Protein AF-A0A971JA91-F1 (afdb_monomer_lite)

Secondary structure (DSSP, 8-state):
-HHHHHHHHHHHHHS------------PPPPTT--HHHHHHHTTTS-SSPEEEEEEEEEEETTEEEEEEEEEEEEGGGTEEEEEEEETTEEEEEEEE-PPP-

Sequence (102 aa):
MKILAVAVLAAFLLGGCFSADVNHPAMGPAPSGLAAHELKDNFSGVSSGTLRFRQVARFTFRGRTVAMVGMMELQPTRGKARLVAVNELGIKLFDLEVSEDQ

pLDDT: mean 71.64, std 13.21, range [37.66, 90.94]

Radius of gyration: 22.45 Å; chains: 1; bounding box: 32×74×44 Å

Structure (mmCIF, N/CA/C/O backbone):
data_AF-A0A971JA91-F1
#
_entry.id   AF-A0A971JA91-F1
#
loop_
_atom_site.group_PDB
_atom_site.id
_atom_site.type_symbol
_atom_site.label_atom_id
_atom_site.label_alt_id
_atom_site.label_comp_id
_atom_site.label_asym_id
_atom_site.label_entity_id
_atom_site.label_seq_id
_atom_site.pdbx_PDB_ins_code
_atom_site.Cartn_x
_atom_site.Cartn_y
_atom_site.Cartn_z
_atom_site.occupancy
_atom_site.B_iso_or_equiv
_atom_site.auth_seq_id
_atom_site.auth_comp_id
_atom_site.auth_asym_id
_atom_site.auth_atom_id
_atom_site.pdbx_PDB_model_num
ATOM 1 N N . MET A 1 1 ? -1.148 -55.231 -25.375 1.00 57.91 1 MET A N 1
ATOM 2 C CA . MET A 1 1 ? -1.171 -53.774 -25.669 1.00 57.91 1 MET A CA 1
ATOM 3 C C . MET A 1 1 ? -1.898 -52.920 -24.623 1.00 57.91 1 MET A C 1
ATOM 5 O O . MET A 1 1 ? -1.423 -51.828 -24.363 1.00 57.91 1 MET A O 1
ATOM 9 N N . LYS A 1 2 ? -2.986 -53.379 -23.976 1.00 61.47 2 LYS A N 1
ATOM 10 C CA . LYS A 1 2 ? -3.737 -52.572 -22.982 1.00 61.47 2 LYS A CA 1
ATOM 11 C C . LYS A 1 2 ? -2.943 -52.188 -21.718 1.00 61.47 2 LYS A C 1
ATOM 13 O O . LYS A 1 2 ? -3.107 -51.089 -21.213 1.00 61.47 2 LYS A O 1
ATOM 18 N N . ILE A 1 3 ? -2.049 -53.060 -21.245 1.00 70.69 3 ILE A N 1
ATOM 19 C CA . ILE A 1 3 ? -1.268 -52.842 -20.011 1.00 70.69 3 ILE A CA 1
ATOM 20 C C . ILE A 1 3 ? -0.230 -51.719 -20.183 1.00 70.69 3 ILE A C 1
ATOM 22 O O . ILE A 1 3 ? -0.016 -50.928 -19.271 1.00 70.69 3 ILE A O 1
ATOM 26 N N . LEU A 1 4 ? 0.350 -51.591 -21.382 1.00 73.69 4 LEU A N 1
ATOM 27 C CA . LEU A 1 4 ? 1.320 -50.538 -21.691 1.00 73.69 4 LEU A CA 1
ATOM 28 C C . LEU A 1 4 ? 0.666 -49.147 -21.652 1.00 73.69 4 LEU A C 1
ATOM 30 O O . LEU A 1 4 ? 1.238 -48.211 -21.108 1.00 73.69 4 LEU A O 1
ATOM 34 N N . ALA A 1 5 ? -0.563 -49.029 -22.165 1.00 74.12 5 ALA A N 1
ATOM 35 C CA . ALA A 1 5 ? -1.312 -47.773 -22.158 1.00 74.12 5 ALA A CA 1
ATOM 36 C C . ALA A 1 5 ? -1.667 -47.311 -20.734 1.00 74.12 5 ALA A C 1
ATOM 38 O O . ALA A 1 5 ? -1.587 -46.123 -20.433 1.00 74.12 5 ALA A O 1
ATOM 39 N N . VAL A 1 6 ? -2.000 -48.249 -19.841 1.00 77.31 6 VAL A N 1
ATOM 40 C CA . VAL A 1 6 ? -2.299 -47.946 -18.432 1.00 77.31 6 VAL A CA 1
ATOM 41 C C . VAL A 1 6 ? -1.041 -47.505 -17.683 1.00 77.31 6 VAL A C 1
ATOM 43 O O . VAL A 1 6 ? -1.100 -46.553 -16.910 1.00 77.31 6 VAL A O 1
ATOM 46 N N . ALA A 1 7 ? 0.105 -48.139 -17.948 1.00 77.25 7 ALA A N 1
ATOM 47 C CA . ALA A 1 7 ? 1.374 -47.761 -17.327 1.00 77.25 7 ALA A CA 1
ATOM 48 C C . ALA A 1 7 ? 1.832 -46.353 -17.746 1.00 77.25 7 ALA A C 1
ATOM 50 O O . ALA A 1 7 ? 2.265 -45.569 -16.905 1.00 77.25 7 ALA A O 1
ATOM 51 N N . VAL A 1 8 ? 1.675 -46.005 -19.028 1.00 78.94 8 VAL A N 1
ATOM 52 C CA . VAL A 1 8 ? 2.006 -44.666 -19.544 1.00 78.94 8 VAL A CA 1
ATOM 53 C C . VAL A 1 8 ? 1.081 -43.599 -18.952 1.00 78.94 8 VAL A C 1
ATOM 55 O O . VAL A 1 8 ? 1.553 -42.538 -18.548 1.00 78.94 8 VAL A O 1
ATOM 58 N N . LEU A 1 9 ? -0.219 -43.887 -18.829 1.00 76.88 9 LEU A N 1
ATOM 59 C CA . LEU A 1 9 ? -1.182 -42.960 -18.229 1.00 76.88 9 LEU A CA 1
ATOM 60 C C . LEU A 1 9 ? -0.926 -42.748 -16.726 1.00 76.88 9 LEU A C 1
ATOM 62 O O . LEU A 1 9 ? -0.989 -41.618 -16.244 1.00 76.88 9 LEU A O 1
ATOM 66 N N . ALA A 1 10 ? -0.590 -43.814 -15.994 1.00 75.50 10 ALA A N 1
ATOM 67 C CA . ALA A 1 10 ? -0.247 -43.732 -14.575 1.00 75.50 10 ALA A CA 1
ATOM 68 C C . ALA A 1 10 ? 1.045 -42.930 -14.337 1.00 75.50 10 ALA A C 1
ATOM 70 O O . ALA A 1 10 ? 1.101 -42.122 -13.412 1.00 75.50 10 ALA A O 1
ATOM 71 N N . ALA A 1 11 ? 2.053 -43.089 -15.200 1.00 74.75 11 ALA A N 1
ATOM 72 C CA . ALA A 1 11 ? 3.281 -42.298 -15.134 1.00 74.75 11 ALA A CA 1
ATOM 73 C C . ALA A 1 11 ? 3.024 -40.800 -15.386 1.00 74.75 11 ALA A C 1
ATOM 75 O O . ALA A 1 11 ? 3.625 -39.955 -14.725 1.00 74.75 11 ALA A O 1
ATOM 76 N N . PHE A 1 12 ? 2.089 -40.464 -16.281 1.00 72.56 12 PHE A N 1
ATOM 77 C CA . PHE A 1 12 ? 1.717 -39.073 -16.562 1.00 72.56 12 PHE A CA 1
ATOM 78 C C . PHE A 1 12 ? 0.964 -38.410 -15.400 1.00 72.56 12 PHE A C 1
ATOM 80 O O . PHE A 1 12 ? 1.189 -37.238 -15.107 1.00 72.56 12 PHE A O 1
ATOM 87 N N . LEU A 1 13 ? 0.106 -39.161 -14.703 1.00 74.75 13 LEU A N 1
ATOM 88 C CA . LEU A 1 13 ? -0.647 -38.660 -13.547 1.00 74.75 13 LEU A CA 1
ATOM 89 C C . LEU A 1 13 ? 0.238 -38.444 -12.308 1.00 74.75 13 LEU A C 1
ATOM 91 O O . LEU A 1 13 ? -0.046 -37.560 -11.505 1.00 74.75 13 LEU A O 1
ATOM 95 N N . LEU A 1 14 ? 1.321 -39.212 -12.162 1.00 71.75 14 LEU A N 1
ATOM 96 C CA . LEU A 1 14 ? 2.244 -39.103 -11.025 1.00 71.75 14 LEU A CA 1
ATOM 97 C C . LEU A 1 14 ? 3.362 -38.063 -11.237 1.00 71.75 14 LEU A C 1
ATOM 99 O O . LEU A 1 14 ? 3.965 -37.618 -10.264 1.00 71.75 14 LEU A O 1
ATOM 103 N N . GLY A 1 15 ? 3.622 -37.637 -12.478 1.00 64.38 15 GLY A N 1
ATOM 104 C CA . GLY A 1 15 ? 4.645 -36.633 -12.811 1.00 64.38 15 GLY A CA 1
ATOM 105 C C . GLY A 1 15 ? 4.199 -35.167 -12.696 1.00 64.38 15 GLY A C 1
ATOM 106 O O . GLY A 1 15 ? 5.005 -34.269 -12.919 1.00 64.38 15 GLY A O 1
ATOM 107 N N . GLY A 1 16 ? 2.930 -34.903 -12.362 1.00 59.28 16 GLY A N 1
ATOM 108 C CA . GLY A 1 16 ? 2.343 -33.555 -12.367 1.00 59.28 16 GLY A CA 1
ATOM 109 C C . GLY A 1 16 ? 2.686 -32.661 -11.169 1.00 59.28 16 GLY A C 1
ATOM 110 O O . GLY A 1 16 ? 2.324 -31.487 -11.174 1.00 59.28 16 GLY A O 1
ATOM 111 N N . CYS A 1 17 ? 3.389 -33.165 -10.151 1.00 64.62 17 CYS A N 1
ATOM 112 C CA . CYS A 1 17 ? 3.830 -32.362 -9.003 1.00 64.62 17 CYS A CA 1
ATOM 113 C C . CYS A 1 17 ? 5.140 -31.619 -9.316 1.00 64.62 17 CYS A C 1
ATOM 115 O O . CYS A 1 17 ? 6.142 -31.757 -8.617 1.00 64.62 17 CYS A O 1
ATOM 117 N N 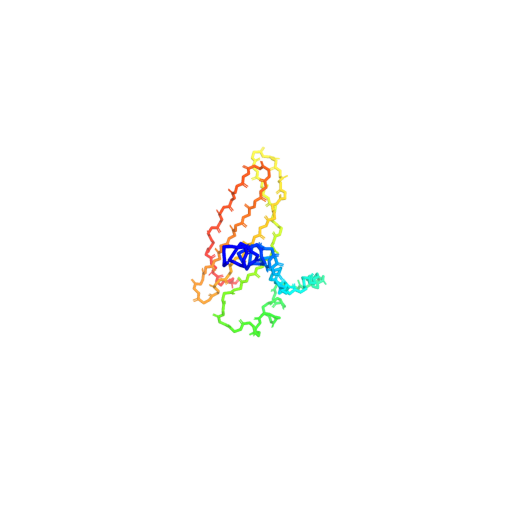. PHE A 1 18 ? 5.155 -30.831 -10.392 1.00 61.81 18 PHE A N 1
ATOM 118 C CA . PHE A 1 18 ? 6.205 -29.837 -10.571 1.00 61.81 18 PHE A CA 1
ATOM 119 C C . PHE A 1 18 ? 5.825 -28.640 -9.701 1.00 61.81 18 PHE A C 1
ATOM 121 O O . PHE A 1 18 ? 4.998 -27.813 -10.089 1.00 61.81 18 PHE A O 1
ATOM 128 N N . SER A 1 19 ? 6.379 -28.580 -8.488 1.00 60.03 19 SER A N 1
ATOM 129 C CA . SER A 1 19 ? 6.380 -27.349 -7.702 1.00 60.03 19 SER A CA 1
ATOM 130 C C . SER A 1 19 ? 7.083 -26.301 -8.550 1.00 60.03 19 SER A C 1
ATOM 132 O O . SER A 1 19 ? 8.305 -26.328 -8.677 1.00 60.03 19 SER A O 1
ATOM 134 N N . ALA A 1 20 ? 6.310 -25.432 -9.203 1.00 58.06 20 ALA A N 1
ATOM 135 C CA . ALA A 1 20 ? 6.863 -24.253 -9.836 1.00 58.06 20 ALA A CA 1
ATOM 136 C C . ALA A 1 20 ? 7.652 -23.530 -8.747 1.00 58.06 20 ALA A C 1
ATOM 138 O O . ALA A 1 20 ? 7.075 -23.114 -7.740 1.00 58.06 20 ALA A O 1
ATOM 139 N N . ASP A 1 21 ? 8.970 -23.468 -8.919 1.00 53.50 21 ASP A N 1
ATOM 140 C CA . ASP A 1 21 ? 9.853 -22.736 -8.029 1.00 53.50 21 ASP A CA 1
ATOM 141 C C . ASP A 1 21 ? 9.583 -21.252 -8.274 1.00 53.50 21 ASP A C 1
ATOM 143 O O . ASP A 1 21 ? 10.229 -20.572 -9.076 1.00 53.50 21 ASP A O 1
ATOM 147 N N . VAL A 1 22 ? 8.486 -20.776 -7.685 1.00 61.28 22 VAL A N 1
ATOM 148 C CA . VAL A 1 22 ? 8.148 -19.366 -7.649 1.00 61.28 22 VAL A CA 1
ATOM 149 C C . VAL A 1 22 ? 9.174 -18.763 -6.705 1.00 61.28 22 VAL A C 1
ATOM 151 O O . VAL A 1 22 ? 8.961 -18.704 -5.494 1.00 61.28 22 VAL A O 1
ATOM 154 N N . ASN A 1 23 ? 10.310 -18.361 -7.276 1.00 52.03 23 ASN A N 1
ATOM 155 C CA . ASN A 1 23 ? 11.315 -17.540 -6.621 1.00 52.03 23 ASN A CA 1
ATOM 156 C C . ASN A 1 23 ? 10.634 -16.238 -6.192 1.00 52.03 23 ASN A C 1
ATOM 158 O O . ASN A 1 23 ? 10.546 -15.269 -6.946 1.00 52.03 23 ASN A O 1
ATOM 162 N N . HIS A 1 24 ? 10.083 -16.239 -4.982 1.00 50.09 24 HIS A N 1
ATOM 163 C CA . HIS A 1 24 ? 9.605 -15.025 -4.357 1.00 50.09 24 HIS A CA 1
ATOM 164 C C . HIS A 1 24 ? 10.857 -14.210 -4.030 1.00 50.09 24 HIS A C 1
ATOM 166 O O . HIS A 1 24 ? 11.745 -14.733 -3.351 1.00 50.09 24 HIS A O 1
ATOM 172 N N . PRO A 1 25 ? 10.973 -12.960 -4.509 1.00 57.41 25 PRO A N 1
ATOM 173 C CA . PRO A 1 25 ? 12.094 -12.119 -4.128 1.00 57.41 25 PRO A CA 1
ATOM 174 C C . PRO A 1 25 ? 12.154 -12.057 -2.601 1.00 57.41 25 PRO A C 1
ATOM 176 O O . PRO A 1 25 ? 11.124 -11.890 -1.939 1.00 57.41 25 PRO A O 1
ATOM 179 N N . ALA A 1 26 ? 13.351 -12.241 -2.045 1.00 59.81 26 ALA A N 1
ATOM 180 C CA . ALA A 1 26 ? 13.554 -12.204 -0.607 1.00 59.81 26 ALA A CA 1
ATOM 181 C C . ALA A 1 26 ? 13.047 -10.858 -0.067 1.00 59.81 26 ALA A C 1
ATOM 183 O O . ALA A 1 26 ? 13.593 -9.800 -0.379 1.00 59.81 26 ALA A O 1
ATOM 184 N N . MET A 1 27 ? 11.966 -10.893 0.715 1.00 53.16 27 MET A N 1
ATOM 185 C CA . MET A 1 27 ? 11.435 -9.706 1.376 1.00 53.16 27 MET A CA 1
ATOM 186 C C . MET A 1 27 ? 12.364 -9.354 2.539 1.00 53.16 27 MET A C 1
ATOM 188 O O . MET A 1 27 ? 12.267 -9.938 3.617 1.00 53.16 27 MET A O 1
ATOM 192 N N . GLY A 1 28 ? 13.294 -8.429 2.308 1.00 59.28 28 GLY A N 1
ATOM 193 C CA . GLY A 1 28 ? 14.097 -7.827 3.369 1.00 59.28 28 GLY A CA 1
ATOM 194 C C . GLY A 1 28 ? 13.284 -6.802 4.172 1.00 59.28 28 GLY A C 1
ATOM 195 O O . GLY A 1 28 ? 12.343 -6.211 3.631 1.00 59.28 28 GLY A O 1
ATOM 196 N N . PRO A 1 29 ? 13.609 -6.570 5.456 1.00 52.44 29 PRO A N 1
ATOM 197 C CA . PRO A 1 29 ? 13.039 -5.446 6.188 1.00 52.44 29 PRO A CA 1
ATOM 198 C C . PRO A 1 29 ? 13.410 -4.135 5.482 1.00 52.44 29 PRO A C 1
ATOM 200 O O . PRO A 1 29 ? 14.552 -3.953 5.060 1.00 52.44 29 PRO A O 1
ATOM 203 N N . ALA A 1 30 ? 12.447 -3.217 5.363 1.00 54.00 30 ALA A N 1
ATOM 204 C CA . ALA A 1 30 ? 12.756 -1.855 4.943 1.00 54.00 30 ALA A CA 1
ATOM 205 C C . ALA A 1 30 ? 13.754 -1.241 5.949 1.00 54.00 30 ALA A C 1
ATOM 207 O O . ALA A 1 30 ? 13.583 -1.456 7.155 1.00 54.00 30 ALA A O 1
ATOM 208 N N . PRO A 1 31 ? 14.782 -0.501 5.496 1.00 58.41 31 PRO A N 1
ATOM 209 C CA . PRO A 1 31 ? 15.723 0.154 6.397 1.00 58.41 31 PRO A CA 1
ATOM 210 C C . PRO A 1 31 ? 14.980 1.036 7.410 1.00 58.41 31 PRO A C 1
ATOM 212 O O . PRO A 1 31 ? 14.121 1.839 7.043 1.00 58.41 31 PRO A O 1
ATOM 215 N N . SER A 1 32 ? 15.276 0.868 8.700 1.00 54.56 32 SER A N 1
ATOM 216 C CA . SER A 1 32 ? 14.677 1.687 9.757 1.00 54.56 32 SER A CA 1
ATOM 217 C C . SER A 1 32 ? 15.237 3.107 9.708 1.00 54.56 32 SER A C 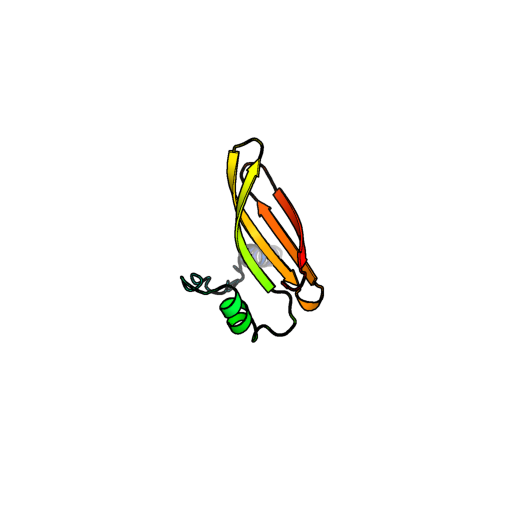1
ATOM 219 O O . SER A 1 32 ? 16.453 3.270 9.653 1.00 54.56 32 SER A O 1
ATOM 221 N N . GLY A 1 33 ? 14.370 4.117 9.803 1.00 54.88 33 GLY A N 1
ATOM 222 C CA . GLY A 1 33 ? 14.787 5.521 9.896 1.00 54.88 33 GLY A CA 1
ATOM 223 C C . GLY A 1 33 ? 14.835 6.282 8.572 1.00 54.88 33 GLY A C 1
ATOM 224 O O . GLY A 1 33 ? 15.280 7.421 8.579 1.00 54.88 33 GLY A O 1
ATOM 225 N N . LEU A 1 34 ? 14.348 5.698 7.473 1.00 52.44 34 LEU A N 1
ATOM 226 C CA . LEU A 1 34 ? 14.174 6.433 6.220 1.00 52.44 34 LEU A CA 1
ATOM 227 C C . LEU A 1 34 ? 13.103 7.515 6.378 1.00 52.44 34 LEU A C 1
ATOM 229 O O . LEU A 1 34 ? 11.949 7.224 6.718 1.00 52.44 34 LEU A O 1
ATOM 233 N N . ALA A 1 35 ? 13.478 8.759 6.109 1.00 53.72 35 ALA A N 1
ATOM 234 C CA . ALA A 1 35 ? 12.531 9.848 5.968 1.00 53.72 35 ALA A CA 1
ATOM 235 C C . ALA A 1 35 ? 11.693 9.657 4.691 1.00 53.72 35 ALA A C 1
ATOM 237 O O . ALA A 1 35 ? 12.141 9.067 3.708 1.00 53.72 35 ALA A O 1
ATOM 238 N N . ALA A 1 36 ? 10.461 10.177 4.681 1.00 53.38 36 ALA A N 1
ATOM 239 C CA . ALA A 1 36 ? 9.531 9.985 3.563 1.00 53.38 36 ALA A CA 1
ATOM 240 C C . ALA A 1 36 ? 10.107 10.440 2.204 1.00 53.38 36 ALA A C 1
ATOM 242 O O . ALA A 1 36 ? 9.849 9.809 1.182 1.00 53.38 36 ALA A O 1
ATOM 243 N N . HIS A 1 37 ? 10.937 11.489 2.200 1.00 53.56 37 HIS A N 1
ATOM 244 C CA . HIS A 1 37 ? 11.608 11.979 0.994 1.00 53.56 37 HIS A CA 1
ATOM 245 C C . HIS A 1 37 ? 12.726 11.043 0.504 1.00 53.56 37 HIS A C 1
ATOM 247 O O . HIS A 1 37 ? 12.915 10.907 -0.697 1.00 53.56 37 HIS A O 1
ATOM 253 N N . GLU A 1 38 ? 13.406 10.321 1.397 1.00 52.97 38 GLU A N 1
ATOM 254 C CA . GLU A 1 38 ? 14.467 9.365 1.041 1.00 52.97 38 GLU A CA 1
ATOM 255 C C . GLU A 1 38 ? 13.898 8.080 0.426 1.00 52.97 38 GLU A C 1
ATOM 257 O O . GLU A 1 38 ? 14.580 7.364 -0.310 1.00 52.97 38 GLU A O 1
ATOM 262 N N . LEU A 1 39 ? 12.623 7.775 0.689 1.00 56.94 39 LEU A N 1
ATOM 263 C CA . LEU A 1 39 ? 11.923 6.702 -0.015 1.00 56.94 39 LEU A CA 1
ATOM 264 C C . LEU A 1 39 ? 11.782 7.039 -1.505 1.00 56.94 39 LEU A C 1
ATOM 266 O O . LEU A 1 39 ? 12.006 6.164 -2.339 1.00 56.94 39 LEU A O 1
ATOM 270 N N . LYS A 1 40 ? 11.481 8.297 -1.858 1.00 55.91 40 LYS A N 1
ATOM 271 C CA . LYS A 1 40 ? 11.363 8.742 -3.259 1.00 55.91 40 LYS A CA 1
ATOM 272 C C . LYS A 1 40 ? 12.647 8.462 -4.044 1.00 55.91 40 LYS A C 1
ATOM 274 O O . LYS A 1 40 ? 12.577 7.926 -5.148 1.00 55.91 40 LYS A O 1
ATOM 279 N N . ASP A 1 41 ? 13.799 8.755 -3.449 1.00 57.12 41 ASP A N 1
ATOM 280 C CA . ASP A 1 41 ? 15.100 8.575 -4.097 1.00 57.12 41 ASP A CA 1
ATOM 281 C C . ASP A 1 41 ? 15.479 7.095 -4.227 1.00 57.12 41 ASP A C 1
ATOM 283 O O . ASP A 1 41 ? 15.975 6.674 -5.271 1.00 57.12 41 ASP A O 1
ATOM 287 N N . ASN A 1 42 ? 15.152 6.266 -3.232 1.00 55.94 42 ASN A N 1
ATOM 288 C CA . ASN A 1 42 ? 15.379 4.816 -3.294 1.00 55.94 42 ASN A CA 1
ATOM 289 C C . ASN A 1 42 ? 14.450 4.089 -4.285 1.00 55.94 42 ASN A C 1
ATOM 291 O O . ASN A 1 42 ? 14.807 3.029 -4.798 1.00 55.94 42 ASN A O 1
ATOM 295 N N . PHE A 1 43 ? 13.280 4.656 -4.593 1.00 56.38 43 PHE A N 1
ATOM 296 C CA . PHE A 1 43 ? 12.373 4.145 -5.628 1.00 56.38 43 PHE A CA 1
ATOM 297 C C . PHE A 1 43 ? 12.550 4.827 -6.994 1.00 56.38 43 PHE A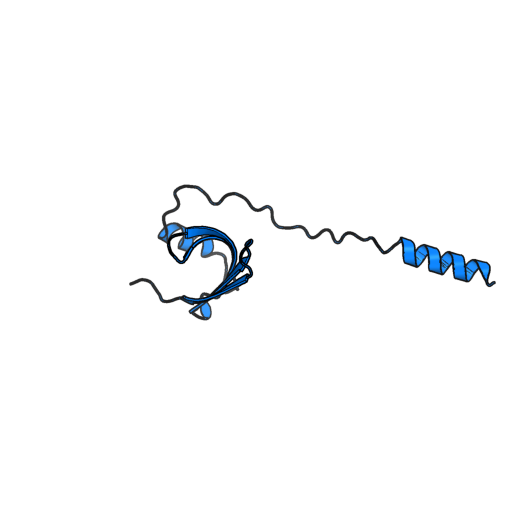 C 1
ATOM 299 O O . PHE A 1 43 ? 11.888 4.428 -7.951 1.00 56.38 43 PHE A O 1
ATOM 306 N N . SER A 1 44 ? 13.468 5.794 -7.126 1.00 50.72 44 SER A N 1
ATOM 307 C CA . SER A 1 44 ? 13.734 6.514 -8.385 1.00 50.72 44 SER A CA 1
ATOM 308 C C . SER A 1 44 ? 14.214 5.599 -9.522 1.00 50.72 44 SER A C 1
ATOM 310 O O . SER A 1 44 ? 13.937 5.862 -10.692 1.00 50.72 44 SER A O 1
ATOM 312 N N . GLY A 1 45 ? 14.869 4.482 -9.181 1.00 50.81 45 GLY A N 1
ATOM 313 C CA . GLY A 1 45 ? 15.275 3.435 -10.122 1.00 50.81 45 GLY A CA 1
ATOM 314 C C . GLY A 1 45 ? 14.142 2.503 -10.562 1.00 50.81 45 GLY A C 1
ATOM 315 O O . GLY A 1 45 ? 14.325 1.719 -11.494 1.00 50.81 45 GLY A O 1
ATOM 316 N N . VAL A 1 46 ? 12.963 2.574 -9.932 1.00 56.41 46 VAL A N 1
ATOM 317 C CA . VAL A 1 46 ? 11.797 1.780 -10.333 1.00 56.41 46 VAL A CA 1
ATOM 318 C C . VAL A 1 46 ? 11.044 2.538 -11.417 1.00 56.41 46 VAL A C 1
ATOM 320 O O . VAL A 1 46 ? 10.014 3.173 -11.202 1.00 56.41 46 VAL A O 1
ATOM 323 N N . SER A 1 47 ? 11.634 2.515 -12.608 1.00 50.94 47 SER A N 1
ATOM 324 C CA . SER A 1 47 ? 11.147 3.189 -13.805 1.00 50.94 47 SER A CA 1
ATOM 325 C C . SER A 1 47 ? 9.669 2.884 -14.063 1.00 50.94 47 SER A C 1
ATOM 327 O O . SER A 1 47 ? 9.331 1.717 -14.253 1.00 50.94 47 SER A O 1
ATOM 329 N N . SER A 1 48 ? 8.829 3.932 -14.072 1.00 57.16 48 SER A N 1
ATOM 330 C CA . SER A 1 48 ? 7.488 4.062 -14.696 1.00 57.16 48 SER A CA 1
ATOM 331 C C . SER A 1 48 ? 6.439 2.954 -14.482 1.00 57.16 48 SER A C 1
ATOM 333 O O . SER A 1 48 ? 5.341 3.025 -15.041 1.00 57.16 48 SER A O 1
ATOM 335 N N . GLY A 1 49 ? 6.751 1.946 -13.675 1.00 64.69 49 GLY A N 1
ATOM 336 C CA . GLY A 1 49 ? 6.004 0.710 -13.549 1.00 64.69 49 GLY A CA 1
ATOM 337 C C . GLY A 1 49 ? 5.002 0.720 -12.406 1.00 64.69 49 GLY A C 1
ATOM 338 O O . GLY A 1 49 ? 4.948 1.616 -11.566 1.00 64.69 49 GLY A O 1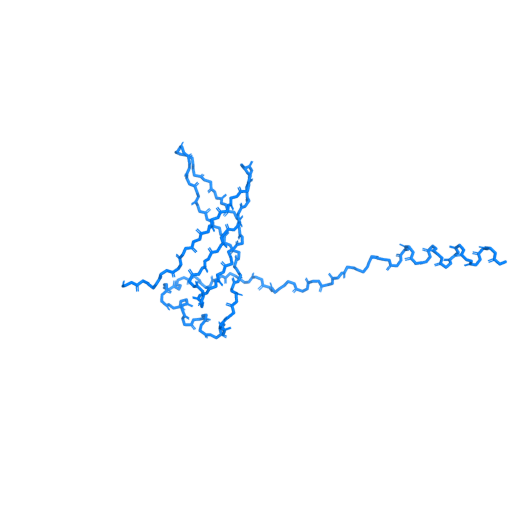
ATOM 339 N N . THR A 1 50 ? 4.190 -0.331 -12.381 1.00 74.12 50 THR A N 1
ATOM 340 C CA . THR A 1 50 ? 3.310 -0.619 -11.253 1.00 74.12 50 THR A CA 1
ATOM 341 C C . THR A 1 50 ? 4.136 -1.190 -10.105 1.00 74.12 50 THR A C 1
ATOM 343 O O . THR A 1 50 ? 4.740 -2.255 -10.234 1.00 74.12 50 THR A O 1
ATOM 346 N N . LEU A 1 51 ? 4.155 -0.484 -8.983 1.00 78.38 51 LEU A N 1
ATOM 347 C CA . LEU A 1 51 ? 4.824 -0.891 -7.758 1.00 78.38 51 LEU A CA 1
ATOM 348 C C . LEU A 1 51 ? 3.896 -1.765 -6.917 1.00 78.38 51 LEU A C 1
ATOM 350 O O . LEU A 1 51 ? 2.710 -1.467 -6.792 1.00 78.38 51 LEU A O 1
ATOM 354 N N . ARG A 1 52 ? 4.420 -2.838 -6.318 1.00 80.19 52 ARG A N 1
ATOM 355 C CA . ARG A 1 52 ? 3.647 -3.724 -5.439 1.00 80.19 52 ARG A CA 1
ATOM 356 C C . ARG A 1 52 ? 4.371 -3.930 -4.123 1.00 80.19 52 ARG A C 1
ATOM 358 O O . ARG A 1 52 ? 5.497 -4.417 -4.108 1.00 80.19 52 ARG A O 1
ATOM 365 N N . PHE A 1 53 ? 3.703 -3.603 -3.024 1.00 81.62 53 PHE A N 1
ATOM 366 C CA . PHE A 1 53 ? 4.269 -3.670 -1.682 1.00 81.62 53 PHE A CA 1
ATOM 367 C C . PHE A 1 53 ? 3.356 -4.447 -0.748 1.00 81.62 53 PHE A C 1
ATOM 369 O O . PHE A 1 53 ? 2.138 -4.276 -0.772 1.00 81.62 53 PHE A O 1
ATOM 376 N N . ARG A 1 54 ? 3.943 -5.261 0.130 1.00 83.69 54 ARG A N 1
ATOM 377 C CA . ARG A 1 54 ? 3.222 -5.799 1.283 1.00 83.69 54 ARG A CA 1
ATOM 378 C C . ARG A 1 54 ? 3.196 -4.732 2.370 1.00 83.69 54 ARG A C 1
ATOM 380 O O . ARG A 1 54 ? 4.249 -4.283 2.810 1.00 83.69 54 ARG A O 1
ATOM 387 N N . GLN A 1 55 ? 2.009 -4.350 2.823 1.00 80.00 55 GLN A N 1
ATOM 388 C CA . GLN A 1 55 ? 1.829 -3.318 3.838 1.00 80.00 55 GLN A CA 1
ATOM 389 C C . GLN A 1 55 ? 1.020 -3.850 5.020 1.00 80.00 55 GLN A C 1
ATOM 391 O O . GLN A 1 55 ? 0.101 -4.656 4.864 1.00 80.00 55 GLN A O 1
ATOM 396 N N . VAL A 1 56 ? 1.359 -3.371 6.215 1.00 83.25 56 VAL A N 1
ATOM 397 C CA . VAL A 1 56 ? 0.540 -3.531 7.418 1.00 83.25 56 VAL A CA 1
ATOM 398 C C . VAL A 1 56 ? -0.097 -2.179 7.724 1.00 83.25 56 VAL A C 1
ATOM 400 O O . VAL A 1 56 ? 0.604 -1.222 8.043 1.00 83.25 56 VAL A O 1
ATOM 403 N N . ALA A 1 57 ? -1.418 -2.088 7.612 1.00 78.38 57 ALA A N 1
ATOM 404 C CA . ALA A 1 57 ? -2.192 -0.888 7.908 1.00 78.38 57 ALA A CA 1
ATOM 405 C C . ALA A 1 57 ? -2.931 -1.038 9.244 1.00 78.38 57 ALA A C 1
ATOM 407 O O . ALA A 1 57 ? -3.406 -2.120 9.591 1.00 78.38 57 ALA A O 1
ATOM 408 N N . ARG A 1 58 ? -3.061 0.057 9.998 1.00 85.31 58 ARG A N 1
ATOM 409 C CA . ARG A 1 58 ? -3.949 0.120 11.166 1.00 85.31 58 ARG A CA 1
ATOM 410 C C . ARG A 1 58 ? -5.303 0.652 10.726 1.00 85.31 58 ARG A C 1
ATOM 412 O O . ARG A 1 58 ? -5.382 1.739 10.166 1.00 85.31 58 ARG A O 1
ATOM 419 N N . PHE A 1 59 ? -6.358 -0.101 11.004 1.00 82.06 59 PHE A N 1
ATOM 420 C CA . PHE A 1 59 ? -7.723 0.291 10.689 1.00 82.06 59 PHE A CA 1
ATOM 421 C C . PHE A 1 59 ? -8.559 0.375 11.964 1.00 82.06 59 PHE A C 1
ATOM 423 O O . PHE A 1 59 ? -8.601 -0.581 12.738 1.00 82.06 59 PHE A O 1
ATOM 430 N N . THR A 1 60 ? -9.266 1.489 12.145 1.00 86.50 60 THR A N 1
ATOM 431 C CA . THR A 1 60 ? -10.124 1.729 13.311 1.00 86.50 60 THR A CA 1
ATOM 432 C C . THR A 1 60 ? -11.591 1.746 12.899 1.00 86.50 60 THR A C 1
ATOM 434 O O . THR A 1 60 ? -11.980 2.498 12.009 1.00 86.50 60 THR A O 1
ATOM 437 N N . PHE A 1 61 ? -12.430 0.955 13.569 1.00 80.69 61 PHE A N 1
ATOM 438 C CA . PHE A 1 61 ? -13.883 0.978 13.379 1.00 80.69 61 PHE A CA 1
ATOM 439 C C . PHE A 1 61 ? -14.613 0.771 14.692 1.00 80.69 61 PHE A C 1
ATOM 441 O O . PHE A 1 61 ? -14.319 -0.164 15.437 1.00 80.69 61 PHE A O 1
ATOM 448 N N . ARG A 1 62 ? -15.567 1.667 14.976 1.00 88.06 62 ARG A N 1
ATOM 449 C CA . ARG A 1 62 ? -16.339 1.683 16.230 1.00 88.06 62 ARG A CA 1
ATOM 450 C C . ARG A 1 62 ? -15.443 1.571 17.477 1.00 88.06 62 ARG A C 1
ATOM 452 O O . ARG A 1 62 ? -15.723 0.795 18.381 1.00 88.06 62 ARG A O 1
ATOM 459 N N . GLY A 1 63 ? -14.324 2.299 17.487 1.00 90.94 63 GLY A N 1
ATOM 460 C CA . GLY A 1 63 ? -13.377 2.319 18.609 1.00 90.94 63 GLY A CA 1
ATOM 461 C C . GLY A 1 63 ? -12.457 1.098 18.731 1.00 90.94 63 GLY A C 1
ATOM 462 O O . GLY A 1 63 ? -11.621 1.070 19.628 1.00 90.94 63 GLY A O 1
ATOM 463 N N . ARG A 1 64 ? -12.557 0.099 17.843 1.00 85.12 64 ARG A N 1
ATOM 464 C CA . ARG A 1 64 ? -11.631 -1.045 17.806 1.00 85.12 64 ARG A CA 1
ATOM 465 C C . ARG A 1 64 ? -10.615 -0.853 16.687 1.00 85.12 64 ARG A C 1
ATOM 467 O O . ARG A 1 64 ? -11.000 -0.663 15.534 1.00 85.12 64 ARG A O 1
ATOM 474 N N . THR A 1 65 ? -9.334 -0.937 17.030 1.00 88.88 65 THR A N 1
ATOM 475 C CA . THR A 1 65 ? -8.222 -0.874 16.075 1.00 88.88 65 THR A CA 1
ATOM 476 C C . THR A 1 65 ? -7.736 -2.279 15.766 1.00 88.88 65 THR A C 1
ATOM 478 O O . THR A 1 65 ? -7.416 -3.043 16.675 1.00 88.88 65 THR A O 1
ATOM 481 N N . VAL A 1 66 ? -7.651 -2.613 14.485 1.00 85.44 66 VAL A N 1
ATOM 482 C CA . VAL A 1 66 ? -7.128 -3.891 14.000 1.00 85.44 66 VAL A CA 1
ATOM 483 C C . VAL A 1 66 ? -5.977 -3.644 13.038 1.00 85.44 66 VAL A C 1
ATOM 485 O O . VAL A 1 66 ? -6.016 -2.722 12.220 1.00 85.44 66 VAL A O 1
ATOM 488 N N . ALA A 1 67 ? -4.937 -4.467 13.146 1.00 85.31 67 ALA A N 1
ATOM 489 C CA . ALA A 1 67 ? -3.911 -4.536 12.121 1.00 85.31 67 ALA A CA 1
ATOM 490 C C . ALA A 1 67 ? -4.471 -5.298 10.917 1.00 85.31 67 ALA A C 1
ATOM 492 O O . ALA A 1 67 ? -5.157 -6.311 11.063 1.00 85.31 67 ALA A O 1
ATOM 493 N N . MET A 1 68 ? -4.185 -4.794 9.730 1.00 81.69 68 MET A N 1
ATOM 494 C CA . MET A 1 68 ? -4.573 -5.402 8.473 1.00 81.69 68 MET A CA 1
ATOM 495 C C . MET A 1 68 ? -3.332 -5.576 7.627 1.00 81.69 68 MET A C 1
ATOM 497 O O . MET A 1 68 ? -2.602 -4.617 7.390 1.00 81.69 68 MET A O 1
ATOM 501 N N . VAL A 1 69 ? -3.101 -6.800 7.175 1.00 86.50 69 VAL A N 1
ATOM 502 C CA . VAL A 1 69 ? -2.012 -7.097 6.253 1.00 86.50 69 VAL A CA 1
ATOM 503 C C . VAL A 1 69 ? -2.599 -7.139 4.853 1.00 86.50 69 VAL A C 1
ATOM 505 O O . VAL A 1 69 ? -3.618 -7.790 4.612 1.00 86.50 69 VAL A O 1
ATOM 508 N N . GLY A 1 70 ? -1.977 -6.416 3.935 1.00 87.06 70 GLY A N 1
ATOM 509 C CA . GLY A 1 70 ? -2.456 -6.309 2.570 1.00 87.06 70 GLY A CA 1
ATOM 510 C C . GLY A 1 70 ? -1.348 -6.104 1.560 1.00 87.06 70 GLY A C 1
ATOM 511 O O . GLY A 1 70 ? -0.180 -5.918 1.903 1.00 87.06 70 GLY A O 1
ATOM 512 N N . MET A 1 71 ? -1.755 -6.144 0.302 1.00 88.88 71 MET A N 1
ATOM 51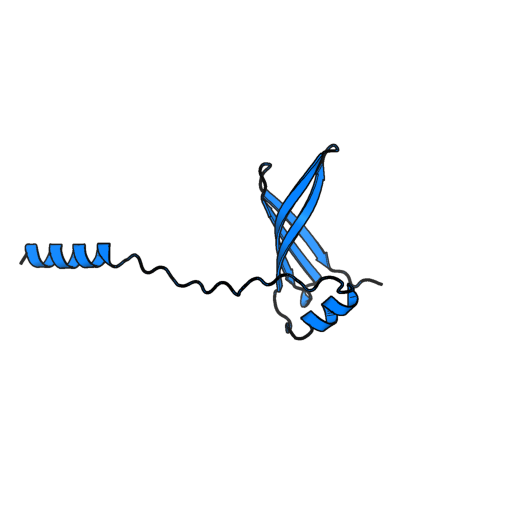3 C CA . MET A 1 71 ? -0.933 -5.780 -0.838 1.00 88.88 71 MET A CA 1
ATOM 514 C C . MET A 1 71 ? -1.393 -4.422 -1.352 1.00 88.88 71 MET A C 1
ATOM 516 O O . MET A 1 71 ? -2.572 -4.234 -1.656 1.00 88.88 71 MET A O 1
ATOM 520 N N . MET A 1 72 ? -0.458 -3.484 -1.439 1.00 86.88 72 MET A N 1
ATOM 521 C CA . MET A 1 72 ? -0.642 -2.200 -2.092 1.00 86.88 72 MET A CA 1
ATOM 522 C C . MET A 1 72 ? -0.066 -2.272 -3.499 1.00 86.88 72 MET A C 1
ATOM 524 O O . MET A 1 72 ? 1.102 -2.609 -3.676 1.00 86.88 72 MET A O 1
ATOM 528 N N . GLU A 1 73 ? -0.882 -1.933 -4.485 1.00 86.44 73 GLU A N 1
ATOM 529 C CA . GLU A 1 73 ? -0.457 -1.631 -5.839 1.00 86.44 73 GLU A CA 1
ATOM 530 C C . GLU A 1 73 ? -0.425 -0.111 -6.014 1.00 86.44 73 GLU A C 1
ATOM 532 O O . GLU A 1 73 ? -1.418 0.562 -5.757 1.00 86.44 73 GLU A O 1
ATOM 537 N N . LEU A 1 74 ? 0.703 0.439 -6.441 1.00 82.94 74 LEU A N 1
ATOM 538 C CA . LEU A 1 74 ? 0.899 1.866 -6.658 1.00 82.94 74 LEU A CA 1
ATOM 539 C C . LEU A 1 74 ? 1.253 2.094 -8.132 1.00 82.94 74 LEU A C 1
ATOM 541 O O . LEU A 1 74 ? 2.183 1.489 -8.662 1.00 82.94 74 LEU A O 1
ATOM 545 N N . GLN A 1 75 ? 0.500 2.966 -8.798 1.00 81.69 75 GLN A N 1
ATOM 546 C CA . GLN A 1 75 ? 0.683 3.373 -10.192 1.00 81.69 75 GLN A CA 1
ATOM 547 C C . GLN A 1 75 ? 0.924 4.892 -10.222 1.00 81.69 75 GLN A C 1
ATOM 549 O O . GLN A 1 75 ? -0.013 5.655 -10.483 1.00 81.69 75 GLN A O 1
ATOM 554 N N . PRO A 1 76 ? 2.162 5.356 -9.951 1.00 75.00 76 PRO A N 1
ATOM 555 C CA . PRO A 1 76 ? 2.458 6.783 -9.800 1.00 75.00 76 PRO A CA 1
ATOM 556 C C . PRO A 1 76 ? 2.128 7.582 -11.061 1.00 75.00 76 PRO A C 1
ATOM 558 O O . PRO A 1 76 ? 1.527 8.645 -10.988 1.00 75.00 76 PRO A O 1
ATOM 561 N N . THR A 1 77 ? 2.422 7.017 -12.236 1.00 76.94 77 THR A N 1
ATOM 562 C CA . THR A 1 77 ? 2.157 7.636 -13.546 1.00 76.94 77 THR A CA 1
ATOM 563 C C . THR A 1 77 ? 0.673 7.854 -13.832 1.00 76.94 77 THR A C 1
ATOM 565 O O . THR A 1 77 ? 0.328 8.672 -14.679 1.00 76.94 77 THR A O 1
ATOM 568 N N . ARG A 1 78 ? -0.212 7.127 -13.140 1.00 80.50 78 ARG A N 1
ATOM 569 C CA . ARG A 1 78 ? -1.667 7.289 -13.237 1.00 80.50 78 ARG A CA 1
ATOM 570 C C . ARG A 1 78 ? -2.267 8.014 -12.035 1.00 80.50 78 ARG A C 1
ATOM 572 O O . ARG A 1 78 ? -3.483 8.181 -12.003 1.00 80.50 78 ARG A O 1
ATOM 579 N N . GLY A 1 79 ? -1.457 8.391 -11.044 1.00 79.50 79 GLY A N 1
ATOM 580 C CA . GLY A 1 79 ? -1.941 8.974 -9.793 1.00 79.50 79 GLY A CA 1
ATOM 581 C C . GLY A 1 79 ? -2.892 8.043 -9.033 1.00 79.50 79 GLY A C 1
ATOM 582 O O . GLY A 1 79 ? -3.846 8.508 -8.415 1.00 79.50 79 GLY A O 1
ATOM 583 N N . LYS A 1 80 ? -2.703 6.720 -9.127 1.00 81.88 80 LYS A N 1
ATOM 584 C CA . LYS A 1 80 ? -3.586 5.727 -8.492 1.00 81.88 80 LYS A CA 1
ATOM 585 C C . LYS A 1 80 ? -2.809 4.832 -7.541 1.00 81.88 80 LYS A C 1
ATOM 587 O O . LYS A 1 80 ? -1.694 4.411 -7.846 1.00 81.88 80 LYS A O 1
ATOM 592 N N . ALA A 1 81 ? -3.440 4.471 -6.433 1.00 84.69 81 ALA A N 1
ATOM 593 C CA . ALA A 1 81 ? -2.998 3.392 -5.566 1.00 84.69 81 ALA A CA 1
ATOM 594 C C . ALA A 1 81 ? -4.195 2.537 -5.139 1.00 84.69 81 ALA A C 1
ATOM 596 O O . ALA A 1 81 ? -5.305 3.033 -4.974 1.00 84.69 81 ALA A O 1
ATOM 597 N N . ARG A 1 82 ? -3.981 1.237 -4.973 1.00 87.12 82 ARG A N 1
ATOM 598 C CA . ARG A 1 82 ? -4.994 0.276 -4.540 1.00 87.12 82 ARG A CA 1
ATOM 599 C C . ARG A 1 82 ? -4.429 -0.582 -3.428 1.00 87.12 82 ARG A C 1
ATOM 601 O O . ARG A 1 82 ? -3.444 -1.279 -3.636 1.00 87.12 82 ARG A O 1
ATOM 608 N N . LEU A 1 83 ? -5.079 -0.585 -2.273 1.00 86.25 83 LEU A N 1
ATOM 609 C CA . LEU A 1 83 ? -4.761 -1.483 -1.169 1.00 86.25 83 LEU A CA 1
ATOM 610 C C . LEU A 1 83 ? -5.842 -2.554 -1.057 1.00 86.25 83 LEU A C 1
ATOM 612 O O . LEU A 1 83 ? -7.012 -2.253 -0.823 1.00 86.25 83 LEU A O 1
ATOM 616 N N . VAL A 1 84 ? -5.426 -3.811 -1.172 1.00 87.06 84 VAL A N 1
ATOM 617 C CA . VAL A 1 84 ? -6.259 -4.981 -0.888 1.00 87.06 84 VAL A CA 1
ATOM 618 C C . VAL A 1 84 ? -5.729 -5.625 0.379 1.00 87.06 84 VAL A C 1
ATOM 620 O O . VAL A 1 84 ? -4.601 -6.114 0.406 1.00 87.06 84 VAL A O 1
ATOM 623 N N . ALA A 1 85 ? -6.525 -5.614 1.439 1.00 86.62 85 ALA A N 1
ATOM 624 C CA . ALA A 1 85 ? -6.114 -6.119 2.740 1.00 86.62 85 ALA A CA 1
ATOM 625 C C . ALA A 1 85 ? -7.157 -7.075 3.314 1.00 86.62 85 ALA A C 1
ATOM 627 O O . ALA A 1 85 ? -8.359 -6.866 3.150 1.00 86.62 85 ALA A O 1
ATOM 628 N N . VAL A 1 86 ? -6.691 -8.123 3.991 1.00 82.19 86 VAL A N 1
ATOM 629 C CA . VAL A 1 86 ? -7.544 -9.193 4.524 1.00 82.19 86 VAL A CA 1
ATOM 630 C C . VAL A 1 86 ? -7.272 -9.359 6.012 1.00 82.19 86 VAL A C 1
ATOM 632 O O . VAL A 1 86 ? -6.125 -9.291 6.460 1.00 82.19 86 VAL A O 1
ATOM 635 N N . ASN A 1 87 ? -8.330 -9.559 6.790 1.00 83.19 87 ASN A N 1
ATOM 636 C CA . ASN A 1 87 ? -8.244 -9.987 8.181 1.00 83.19 87 ASN A CA 1
ATOM 637 C C . ASN A 1 87 ? -9.458 -10.852 8.562 1.00 83.19 87 ASN A C 1
ATOM 639 O O . ASN A 1 87 ? -10.312 -11.136 7.726 1.00 83.19 87 ASN A O 1
ATOM 643 N N . GLU A 1 88 ? -9.562 -11.208 9.844 1.00 79.88 88 GLU A N 1
ATOM 644 C CA . GLU A 1 88 ? -10.684 -11.978 10.412 1.00 79.88 88 GLU A CA 1
ATOM 645 C C . GLU A 1 88 ? -12.072 -11.341 10.191 1.00 79.88 88 GLU A C 1
ATOM 647 O O . GLU A 1 88 ? -13.092 -12.005 10.339 1.00 79.88 88 GLU A O 1
ATOM 652 N N . LEU A 1 89 ? -12.142 -10.047 9.853 1.00 79.69 89 LEU A N 1
ATOM 653 C CA . LEU A 1 89 ? -13.400 -9.344 9.576 1.00 79.69 89 LEU A CA 1
ATOM 654 C C . LEU A 1 89 ? -13.777 -9.367 8.086 1.00 79.69 89 LEU A C 1
ATOM 656 O O . LEU A 1 89 ? -14.873 -8.927 7.740 1.00 79.69 89 LEU A O 1
ATOM 660 N N . GLY A 1 90 ? -12.885 -9.839 7.211 1.00 83.38 90 GLY A N 1
ATOM 661 C CA . GLY A 1 90 ? -13.097 -9.942 5.770 1.00 83.38 90 GLY A CA 1
ATOM 662 C C . GLY A 1 90 ? -12.064 -9.185 4.932 1.00 83.38 90 GLY A C 1
ATOM 663 O O . GLY A 1 90 ? -10.942 -8.912 5.364 1.00 83.38 90 GLY A O 1
ATOM 664 N N . ILE A 1 91 ? -12.456 -8.865 3.696 1.00 84.06 91 ILE A N 1
ATOM 665 C CA . ILE A 1 91 ? -11.620 -8.171 2.708 1.00 84.06 91 ILE A CA 1
ATOM 666 C C . ILE A 1 91 ? -11.942 -6.678 2.728 1.00 84.06 91 ILE A C 1
ATOM 668 O O . ILE A 1 91 ? -13.110 -6.285 2.746 1.00 84.06 91 ILE A O 1
ATOM 672 N N . LYS A 1 92 ? -10.908 -5.839 2.672 1.00 83.56 92 LYS A N 1
ATOM 673 C CA . LYS A 1 92 ? -11.034 -4.399 2.447 1.00 83.56 92 LYS A CA 1
ATOM 674 C C . LYS A 1 92 ? -10.278 -3.979 1.211 1.00 83.56 92 LYS A C 1
ATOM 676 O O . LYS A 1 92 ? -9.132 -4.372 1.004 1.00 83.56 92 LYS A O 1
ATOM 681 N N . LEU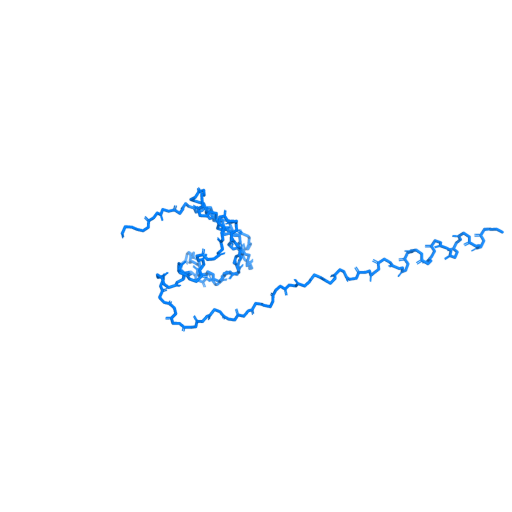 A 1 93 ? -10.952 -3.148 0.437 1.00 85.31 93 LEU A N 1
ATOM 682 C CA . LEU A 1 93 ? -10.460 -2.559 -0.789 1.00 85.31 93 LEU A CA 1
ATOM 683 C C . LEU A 1 93 ? -10.425 -1.054 -0.565 1.00 85.31 93 LEU A C 1
ATOM 685 O O . LEU A 1 93 ? -11.454 -0.457 -0.246 1.00 85.31 93 LEU A O 1
ATOM 689 N N . PHE A 1 94 ? -9.249 -0.461 -0.697 1.00 82.81 94 PHE A N 1
ATOM 690 C CA . PHE A 1 94 ? -9.093 0.985 -0.712 1.00 82.81 94 PHE A CA 1
ATOM 691 C C . PHE A 1 94 ? -8.550 1.378 -2.072 1.00 82.81 94 PHE A C 1
ATOM 693 O O . PHE A 1 94 ? -7.433 0.998 -2.419 1.00 82.81 94 PHE A O 1
ATOM 700 N N . ASP A 1 95 ? -9.345 2.134 -2.816 1.00 85.31 95 ASP A N 1
ATOM 701 C CA . ASP A 1 95 ? -8.897 2.823 -4.016 1.00 85.31 95 ASP A CA 1
ATOM 702 C C . ASP A 1 95 ? -8.535 4.251 -3.616 1.00 85.31 95 ASP A C 1
ATOM 704 O O . ASP A 1 95 ? -9.359 4.989 -3.077 1.00 85.31 95 ASP A O 1
ATOM 708 N N . LEU A 1 96 ? -7.270 4.600 -3.813 1.00 82.25 96 LEU A N 1
ATOM 709 C CA . LEU A 1 96 ? -6.659 5.851 -3.398 1.00 82.25 96 LEU A CA 1
ATOM 710 C C . LEU A 1 96 ? -6.217 6.628 -4.637 1.00 82.25 96 LEU A C 1
ATOM 712 O O . LEU A 1 96 ? -5.716 6.059 -5.614 1.00 82.25 96 LEU A O 1
ATOM 716 N N . GLU A 1 97 ? -6.373 7.942 -4.572 1.00 82.69 97 GLU A N 1
ATOM 717 C CA . GLU A 1 97 ? -5.746 8.857 -5.516 1.00 82.69 97 GLU A CA 1
ATOM 718 C C . GLU A 1 97 ? -4.445 9.371 -4.915 1.00 82.69 97 GLU A C 1
ATOM 720 O O . GLU A 1 97 ? -4.372 9.681 -3.727 1.00 82.69 97 GLU A O 1
ATOM 725 N N . VAL A 1 98 ? -3.409 9.405 -5.742 1.00 75.25 98 VAL A N 1
ATOM 726 C CA . VAL A 1 98 ? -2.092 9.901 -5.364 1.00 75.25 98 VAL A CA 1
ATOM 727 C C . VAL A 1 98 ? -1.973 11.298 -5.946 1.00 75.25 98 VAL A C 1
ATOM 729 O O . VAL A 1 98 ? -1.817 11.453 -7.157 1.00 75.25 98 VAL A O 1
ATOM 732 N N . SER A 1 99 ? -2.094 12.300 -5.084 1.00 77.12 99 SER A N 1
ATOM 733 C CA . SER A 1 99 ? -1.729 13.679 -5.393 1.00 77.12 99 SER A CA 1
ATOM 734 C C . SER A 1 99 ? -0.261 13.913 -5.049 1.00 77.12 99 SER A C 1
ATOM 736 O O . SER A 1 99 ? 0.289 13.238 -4.179 1.00 77.12 99 SER A O 1
ATOM 738 N N . GLU A 1 100 ? 0.377 14.872 -5.716 1.00 70.25 100 GLU A N 1
ATOM 739 C CA . GLU A 1 100 ? 1.655 15.394 -5.234 1.00 70.25 100 GLU A CA 1
ATOM 740 C C . GLU A 1 100 ? 1.422 16.106 -3.893 1.00 70.25 100 GLU A C 1
ATOM 742 O O . GLU A 1 100 ? 0.484 16.898 -3.767 1.00 70.25 100 GLU A O 1
ATOM 747 N N . ASP A 1 101 ? 2.240 15.785 -2.888 1.00 61.72 101 ASP A N 1
ATOM 748 C CA . ASP A 1 101 ? 2.291 16.546 -1.639 1.00 61.72 101 ASP A CA 1
ATOM 749 C C . ASP A 1 101 ? 2.806 17.959 -1.966 1.00 61.72 101 ASP A C 1
ATOM 751 O O . ASP A 1 101 ? 3.851 18.099 -2.608 1.00 61.72 101 ASP A O 1
ATOM 755 N N . GLN A 1 102 ? 2.053 18.989 -1.564 1.00 37.66 102 GLN A N 1
ATOM 756 C CA . GLN A 1 102 ? 2.533 20.377 -1.554 1.00 37.66 102 GLN A CA 1
ATOM 757 C C . GLN A 1 102 ? 3.545 20.599 -0.431 1.00 37.66 102 GLN A C 1
ATOM 759 O O . GLN A 1 102 ? 3.304 20.084 0.685 1.00 37.66 102 GLN A O 1
#

Foldseek 3Di:
DVVVVVVVVVVVVVPPPPPPPPCDPPDDDDDPPDDPVNVCVVCVVVPQDWDKDWDWDWDDDPRDIDIWTWIKIDRVVVQWIWTWTADPVGIDIDIDGHDDDD